Protein AF-A0A822CCF6-F1 (afdb_monomer)

Structure (mmCIF, N/CA/C/O backbone):
data_AF-A0A822CCF6-F1
#
_entry.id   AF-A0A822CCF6-F1
#
loop_
_atom_site.group_PDB
_atom_site.id
_atom_site.type_symbol
_atom_site.label_atom_id
_atom_site.label_alt_id
_atom_site.label_comp_id
_atom_site.label_asym_id
_atom_site.label_entity_id
_atom_site.label_seq_id
_atom_site.pdbx_PDB_ins_code
_atom_s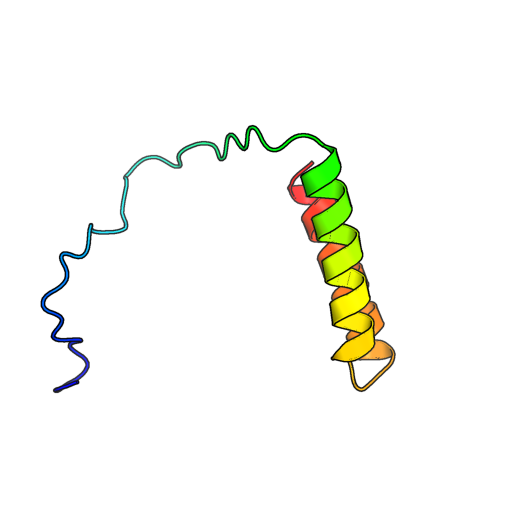ite.Cartn_x
_atom_site.Cartn_y
_atom_site.Cartn_z
_atom_site.occupancy
_atom_site.B_iso_or_equiv
_atom_site.auth_seq_id
_atom_site.auth_comp_id
_atom_site.auth_asym_id
_atom_site.auth_atom_id
_atom_site.pdbx_PDB_model_num
ATOM 1 N N . ASN A 1 1 ? -10.807 -27.354 3.475 1.00 47.53 1 ASN A N 1
ATOM 2 C CA . ASN A 1 1 ? -9.720 -27.156 4.454 1.00 47.53 1 ASN A CA 1
ATOM 3 C C . ASN A 1 1 ? -9.798 -28.307 5.443 1.00 47.53 1 ASN A C 1
ATOM 5 O O . ASN A 1 1 ? -10.736 -28.332 6.227 1.00 47.53 1 ASN A O 1
ATOM 9 N N . SER A 1 2 ? -8.903 -29.290 5.340 1.00 53.84 2 SER A N 1
ATOM 10 C CA . SER A 1 2 ? -8.766 -30.342 6.354 1.00 53.84 2 SER A CA 1
ATOM 11 C C . SER A 1 2 ? -7.333 -30.315 6.867 1.00 53.84 2 SER A C 1
ATOM 13 O O . SER A 1 2 ? -6.404 -30.460 6.073 1.00 53.84 2 SER A O 1
ATOM 15 N N . ASN A 1 3 ? -7.155 -30.125 8.172 1.00 66.00 3 ASN A N 1
ATOM 16 C CA . ASN A 1 3 ? -5.847 -30.158 8.835 1.00 66.00 3 ASN A CA 1
ATOM 17 C C . ASN A 1 3 ? -4.803 -29.192 8.238 1.00 66.00 3 ASN A C 1
ATOM 19 O O . ASN A 1 3 ? -3.632 -29.538 8.123 1.00 66.00 3 ASN A O 1
ATOM 23 N N . GLY A 1 4 ? -5.219 -27.987 7.830 1.00 62.81 4 GLY A N 1
ATOM 24 C CA . GLY A 1 4 ? -4.303 -26.956 7.324 1.00 62.81 4 GLY A CA 1
ATOM 25 C C . GLY A 1 4 ? -3.823 -27.175 5.887 1.00 62.81 4 GLY A C 1
ATOM 26 O O . GLY A 1 4 ? -3.073 -26.355 5.365 1.00 62.81 4 GLY A O 1
ATOM 27 N N . ILE A 1 5 ? -4.290 -28.236 5.222 1.00 61.56 5 ILE A N 1
ATOM 28 C CA . ILE A 1 5 ? -4.001 -28.486 3.812 1.00 61.56 5 ILE A CA 1
ATOM 29 C C . ILE A 1 5 ? -5.153 -27.925 2.973 1.00 61.56 5 ILE A C 1
ATOM 31 O O . ILE A 1 5 ? -6.319 -28.339 3.074 1.00 61.56 5 ILE A O 1
ATOM 35 N N . LEU A 1 6 ? -4.814 -26.941 2.141 1.00 63.75 6 LEU A N 1
ATOM 36 C CA . LEU A 1 6 ? -5.719 -26.350 1.167 1.00 63.75 6 LEU A CA 1
ATOM 37 C C . LEU A 1 6 ? -5.845 -27.308 -0.029 1.00 63.75 6 LEU A C 1
ATOM 39 O O . LEU A 1 6 ? -5.037 -27.294 -0.951 1.00 63.75 6 LEU A O 1
ATOM 43 N N . LEU A 1 7 ? -6.854 -28.178 0.007 1.00 67.19 7 LEU A N 1
ATOM 44 C CA . LEU A 1 7 ? -7.200 -29.042 -1.122 1.00 67.19 7 LEU A CA 1
ATOM 45 C C . LEU A 1 7 ? -7.864 -28.188 -2.210 1.00 67.19 7 LEU A C 1
ATOM 47 O O . LEU A 1 7 ? -9.027 -27.810 -2.077 1.00 67.19 7 LEU A O 1
ATOM 51 N N . THR A 1 8 ? -7.118 -27.863 -3.264 1.00 69.25 8 THR A N 1
ATOM 52 C CA . THR A 1 8 ? -7.639 -27.177 -4.454 1.00 69.25 8 THR A CA 1
ATOM 53 C C . THR A 1 8 ? -7.334 -28.016 -5.689 1.00 69.25 8 THR A C 1
ATOM 55 O O . THR A 1 8 ? -6.280 -28.644 -5.762 1.00 69.25 8 THR A O 1
ATOM 58 N N . SER A 1 9 ? -8.230 -28.008 -6.674 1.00 68.00 9 SER A N 1
ATOM 59 C CA . SER A 1 9 ? -8.007 -28.621 -7.991 1.00 68.00 9 SER A CA 1
ATOM 60 C C . SER A 1 9 ? -7.133 -27.762 -8.916 1.00 68.00 9 SER A C 1
ATOM 62 O O . SER A 1 9 ? -6.927 -28.116 -10.075 1.00 68.00 9 SER A O 1
ATOM 64 N N . VAL A 1 10 ? -6.635 -26.623 -8.427 1.00 62.69 10 VAL A N 1
ATOM 65 C CA . VAL A 1 10 ? -5.849 -25.666 -9.202 1.00 62.69 10 VAL A CA 1
ATOM 66 C C . VAL A 1 10 ? -4.368 -25.954 -8.972 1.00 62.69 10 VAL A C 1
ATOM 68 O O . VAL A 1 10 ? -3.897 -26.004 -7.835 1.00 62.69 10 VAL A O 1
ATOM 71 N N . TYR A 1 11 ? -3.623 -26.157 -10.057 1.00 61.53 11 TYR A N 1
ATOM 72 C CA . TYR A 1 11 ? -2.173 -26.338 -10.014 1.00 61.53 11 TYR A CA 1
ATOM 73 C C . TYR A 1 11 ? -1.498 -25.122 -9.361 1.00 61.53 11 TYR A C 1
ATOM 75 O O . TYR A 1 11 ? -1.663 -23.993 -9.820 1.00 61.53 11 TYR A O 1
ATOM 83 N N . HIS A 1 12 ? -0.726 -25.356 -8.300 1.00 58.53 12 HIS A N 1
ATOM 84 C CA . HIS A 1 12 ? 0.081 -24.330 -7.644 1.00 58.53 12 HIS A CA 1
ATOM 85 C C . HIS A 1 12 ? 1.539 -24.494 -8.083 1.00 58.53 12 HIS A C 1
ATOM 87 O O . HIS A 1 12 ? 2.186 -25.482 -7.739 1.00 58.53 12 HIS A O 1
ATOM 93 N N . LYS A 1 13 ? 2.067 -23.522 -8.839 1.00 65.62 13 LYS A N 1
ATOM 94 C CA . LYS A 1 13 ? 3.506 -23.437 -9.126 1.00 65.62 13 LYS A CA 1
ATOM 95 C C . LYS A 1 13 ? 4.235 -23.136 -7.802 1.00 65.62 13 LYS A C 1
ATOM 97 O O . LYS A 1 13 ? 3.874 -22.152 -7.154 1.00 65.62 13 LYS A O 1
ATOM 102 N N . PRO A 1 14 ? 5.231 -23.935 -7.378 1.00 61.12 14 PRO A N 1
ATOM 103 C CA . PRO A 1 14 ? 6.030 -23.629 -6.195 1.00 61.12 14 PRO A CA 1
ATOM 104 C C . PRO A 1 14 ? 6.678 -22.251 -6.363 1.00 61.12 14 PRO A C 1
ATOM 106 O O . PRO A 1 14 ? 7.400 -22.024 -7.329 1.00 61.12 14 PRO A O 1
ATOM 109 N N . ALA A 1 15 ? 6.403 -21.325 -5.444 1.00 59.81 15 ALA A N 1
ATOM 110 C CA . ALA A 1 15 ? 6.834 -19.925 -5.534 1.00 59.81 15 ALA A CA 1
ATOM 111 C C . ALA A 1 15 ? 8.351 -19.709 -5.335 1.00 59.81 15 ALA A C 1
ATOM 113 O O . ALA A 1 15 ? 8.811 -18.572 -5.300 1.00 59.81 15 ALA A O 1
ATOM 114 N N . ALA A 1 16 ? 9.134 -20.778 -5.187 1.00 62.81 16 ALA A N 1
ATOM 115 C CA . ALA A 1 16 ? 10.574 -20.703 -4.994 1.00 62.81 16 ALA A CA 1
ATOM 116 C C . ALA A 1 16 ? 11.297 -20.795 -6.346 1.00 62.81 16 ALA A C 1
ATOM 118 O O . ALA A 1 16 ? 11.879 -21.825 -6.684 1.00 62.81 16 ALA A O 1
ATOM 119 N N . GLU A 1 17 ? 11.249 -19.722 -7.137 1.00 60.91 17 GLU A N 1
ATOM 120 C CA . GLU A 1 17 ? 12.252 -19.541 -8.189 1.00 60.91 17 GLU A CA 1
ATOM 121 C C . GLU A 1 17 ? 13.596 -19.188 -7.513 1.00 60.91 17 GLU A C 1
ATOM 123 O O . GLU A 1 17 ? 13.628 -18.303 -6.657 1.00 60.91 17 GLU A O 1
ATOM 128 N N . PRO A 1 18 ? 14.710 -19.881 -7.828 1.00 65.94 18 PRO A N 1
ATOM 129 C CA . PRO A 1 18 ? 15.997 -19.702 -7.140 1.00 65.94 18 PRO A CA 1
ATOM 130 C C . PRO A 1 18 ? 16.723 -18.401 -7.516 1.00 65.94 18 PRO A C 1
ATOM 132 O O . PRO A 1 18 ? 17.812 -18.126 -7.017 1.00 65.94 18 PRO A O 1
ATOM 135 N N . TYR A 1 19 ? 16.134 -17.605 -8.401 1.00 61.66 19 TYR A N 1
ATOM 136 C CA . TYR A 1 19 ? 16.651 -16.330 -8.864 1.00 61.66 19 TYR A CA 1
ATOM 137 C C . TYR A 1 19 ? 15.618 -15.248 -8.568 1.00 61.66 19 TYR A C 1
ATOM 139 O O . TYR A 1 19 ? 14.449 -15.366 -8.932 1.00 61.66 19 TYR A O 1
ATOM 147 N N . VAL A 1 20 ? 16.070 -14.172 -7.922 1.00 62.84 20 VAL A N 1
ATOM 148 C CA . VAL A 1 20 ? 15.297 -12.934 -7.824 1.00 62.84 20 VAL A CA 1
ATOM 149 C C . VAL A 1 20 ? 15.210 -12.371 -9.236 1.00 62.84 20 VAL A C 1
ATOM 151 O O . VAL A 1 20 ? 16.185 -11.826 -9.754 1.00 62.84 20 VAL A O 1
ATOM 154 N N . VAL A 1 21 ? 14.065 -12.554 -9.888 1.00 55.59 21 VAL A N 1
ATOM 155 C CA . VAL A 1 21 ? 13.804 -11.911 -11.173 1.00 55.59 21 VAL A CA 1
ATOM 156 C C . VAL A 1 21 ? 13.778 -10.403 -10.909 1.00 55.59 21 VAL A C 1
ATOM 158 O O . VAL A 1 21 ? 13.009 -9.964 -10.048 1.00 55.59 21 VAL A O 1
ATOM 161 N N . PRO A 1 22 ? 14.610 -9.595 -11.590 1.00 54.00 22 PRO A N 1
ATOM 162 C CA . PRO A 1 22 ? 14.498 -8.155 -11.471 1.00 54.00 22 PRO A CA 1
ATOM 163 C C . PRO A 1 22 ? 13.087 -7.763 -11.899 1.00 54.00 22 PRO A C 1
ATOM 165 O O . PRO A 1 22 ? 12.618 -8.156 -12.968 1.00 54.00 22 PRO A O 1
ATOM 168 N N . PHE A 1 23 ? 12.390 -7.019 -11.045 1.00 50.12 23 PHE A N 1
ATOM 169 C CA . PHE A 1 23 ? 11.082 -6.474 -11.375 1.00 50.12 23 PHE A CA 1
ATOM 170 C C . PHE A 1 23 ? 11.267 -5.389 -12.443 1.00 50.12 23 PHE A C 1
ATOM 172 O O . PHE A 1 23 ? 11.470 -4.218 -12.133 1.00 50.12 23 PHE A O 1
ATOM 179 N N . ILE A 1 24 ? 11.254 -5.791 -13.714 1.00 51.03 24 ILE A N 1
ATOM 180 C CA . ILE A 1 24 ? 11.256 -4.876 -14.855 1.00 51.03 24 ILE A CA 1
ATOM 181 C C . ILE A 1 24 ? 9.797 -4.613 -15.192 1.00 51.03 24 ILE A C 1
ATOM 183 O O . ILE A 1 24 ? 9.141 -5.371 -15.903 1.00 51.03 24 ILE A O 1
ATOM 187 N N . SER A 1 25 ? 9.265 -3.557 -14.596 1.00 55.06 25 SER A N 1
ATOM 188 C CA . SER A 1 25 ? 7.936 -3.076 -14.916 1.00 55.06 25 SER A CA 1
ATOM 189 C C . SER A 1 25 ? 8.042 -2.053 -16.034 1.00 55.06 25 SER A C 1
ATOM 191 O O . SER A 1 25 ?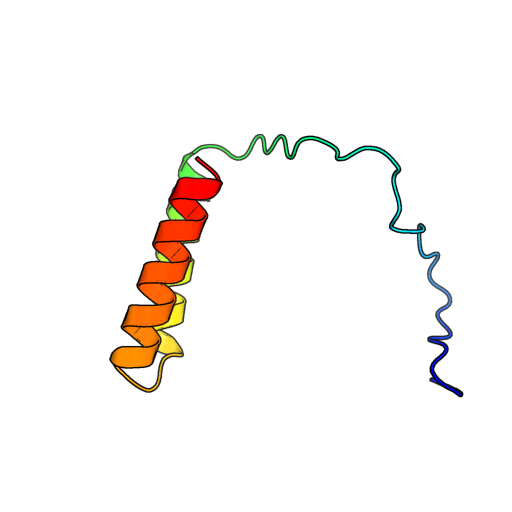 8.476 -0.927 -15.810 1.00 55.06 25 SER A O 1
ATOM 193 N N . ASP A 1 26 ? 7.599 -2.433 -17.232 1.00 58.81 26 ASP A N 1
ATOM 194 C CA . ASP A 1 26 ? 7.439 -1.543 -18.392 1.00 58.81 26 ASP A CA 1
ATOM 195 C C . ASP A 1 26 ? 6.230 -0.599 -18.218 1.00 58.81 26 ASP A C 1
ATOM 197 O O . ASP A 1 26 ? 5.598 -0.144 -19.173 1.00 58.81 26 ASP A O 1
ATOM 201 N N . HIS A 1 27 ? 5.829 -0.341 -16.969 1.00 59.88 27 HIS A N 1
ATOM 202 C CA . HIS A 1 27 ? 4.731 0.555 -16.685 1.00 59.88 27 HIS A CA 1
ATOM 203 C C . HIS A 1 27 ? 5.178 1.986 -16.974 1.00 59.88 27 HIS A C 1
ATOM 205 O O . HIS A 1 27 ? 6.106 2.496 -16.341 1.00 59.88 27 HIS A O 1
ATOM 211 N N . PRO A 1 28 ? 4.512 2.672 -17.915 1.00 60.66 28 PRO A N 1
ATOM 212 C CA . PRO A 1 28 ? 4.840 4.050 -18.214 1.00 60.66 28 PRO A CA 1
ATOM 213 C C . PRO A 1 28 ? 4.711 4.890 -16.942 1.00 60.66 28 PRO A C 1
ATOM 215 O O . PRO A 1 28 ? 3.805 4.689 -16.135 1.00 60.66 28 PRO A O 1
ATOM 218 N N . ARG A 1 29 ? 5.619 5.856 -16.770 1.00 60.81 29 ARG A N 1
ATOM 219 C CA . ARG A 1 29 ? 5.777 6.703 -15.570 1.00 60.81 29 ARG A CA 1
ATOM 220 C C . ARG A 1 29 ? 4.458 7.268 -15.013 1.00 60.81 29 ARG A C 1
ATOM 222 O O . ARG A 1 29 ? 4.342 7.489 -13.811 1.00 60.81 29 ARG A O 1
ATOM 229 N N . HIS A 1 30 ? 3.452 7.462 -15.870 1.00 61.47 30 HIS A N 1
ATOM 230 C CA . HIS A 1 30 ? 2.109 7.891 -15.478 1.00 61.47 30 HIS A CA 1
ATOM 231 C C . HIS A 1 30 ? 1.375 6.888 -14.566 1.00 61.47 30 HIS A C 1
ATOM 233 O O . HIS A 1 30 ? 0.653 7.308 -13.667 1.00 61.47 30 HIS A O 1
ATOM 239 N N . VAL A 1 31 ? 1.576 5.578 -14.740 1.00 61.56 31 VAL A N 1
ATOM 240 C CA . VAL A 1 31 ? 1.004 4.534 -13.872 1.00 61.56 31 VAL A CA 1
ATOM 241 C C . VAL A 1 31 ? 1.602 4.641 -12.476 1.00 61.56 31 VAL A C 1
ATOM 243 O O . VAL A 1 31 ? 0.870 4.622 -11.492 1.00 61.56 31 VAL A O 1
ATOM 246 N N . PHE A 1 32 ? 2.918 4.840 -12.386 1.00 66.50 32 PHE A N 1
ATOM 247 C CA . PHE A 1 32 ? 3.610 5.000 -11.108 1.00 66.50 32 PHE A CA 1
ATOM 248 C C . PHE A 1 32 ? 3.097 6.226 -10.338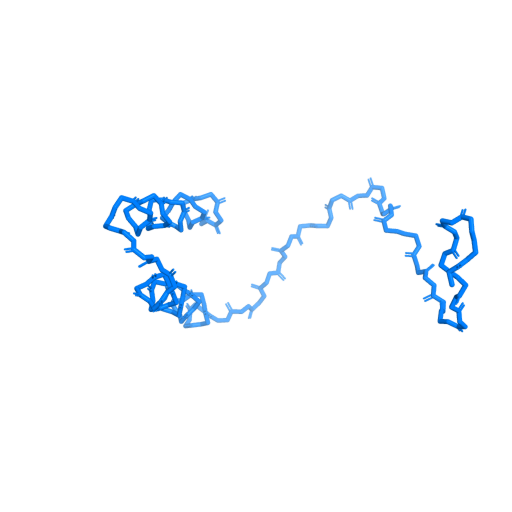 1.00 66.50 32 PHE A C 1
ATOM 250 O O . PHE A 1 32 ? 2.792 6.134 -9.153 1.00 66.50 32 PHE A O 1
ATOM 257 N N . ILE A 1 33 ? 2.893 7.353 -11.029 1.00 69.38 33 ILE A N 1
ATOM 258 C CA . ILE A 1 33 ? 2.315 8.573 -10.440 1.00 69.38 33 ILE A CA 1
ATOM 259 C C . ILE A 1 33 ? 0.882 8.328 -9.939 1.00 69.38 33 ILE A C 1
ATOM 261 O O . ILE A 1 33 ? 0.538 8.729 -8.825 1.00 69.38 33 ILE A O 1
ATOM 265 N N . ASN A 1 34 ? 0.060 7.626 -10.721 1.00 77.25 34 ASN A N 1
ATOM 266 C CA . ASN A 1 34 ? -1.321 7.327 -10.343 1.00 77.25 34 ASN A CA 1
ATOM 267 C C . ASN A 1 34 ? -1.404 6.394 -9.127 1.00 77.25 34 ASN A C 1
ATOM 269 O O . ASN A 1 34 ? -2.289 6.564 -8.286 1.00 77.25 34 ASN A O 1
ATOM 273 N N . VAL A 1 35 ? -0.474 5.443 -8.988 1.00 79.56 35 VAL A N 1
ATOM 274 C CA . VAL A 1 35 ? -0.392 4.565 -7.811 1.00 79.56 35 VAL A CA 1
ATOM 275 C C . VAL A 1 35 ? -0.168 5.389 -6.543 1.00 79.56 35 VAL A C 1
ATOM 277 O O . VAL A 1 35 ? -0.872 5.176 -5.557 1.00 79.56 35 VAL A O 1
ATOM 280 N N . ILE A 1 36 ? 0.721 6.385 -6.569 1.00 80.56 36 ILE A N 1
ATOM 281 C CA . ILE A 1 36 ? 0.979 7.272 -5.419 1.00 80.56 36 ILE A CA 1
ATOM 282 C C . ILE A 1 36 ? -0.286 8.021 -5.013 1.00 80.56 36 ILE A C 1
ATOM 284 O O . ILE A 1 36 ? -0.696 7.989 -3.852 1.00 80.56 36 ILE A O 1
ATOM 288 N N . GLN A 1 37 ? -0.919 8.686 -5.981 1.00 83.19 37 GLN A N 1
ATOM 289 C CA . GLN A 1 37 ? -2.104 9.503 -5.734 1.00 83.19 37 GLN A CA 1
ATOM 290 C C . GLN A 1 37 ? -3.259 8.659 -5.193 1.00 83.19 37 GLN A C 1
ATOM 292 O O . GLN A 1 37 ? -3.918 9.047 -4.230 1.00 83.19 37 GLN A O 1
ATOM 297 N N . THR A 1 38 ? -3.452 7.467 -5.758 1.00 86.31 38 THR A N 1
ATOM 298 C CA . THR A 1 38 ? -4.480 6.524 -5.305 1.00 86.31 38 THR A CA 1
ATOM 299 C C . THR A 1 38 ? -4.190 6.024 -3.890 1.00 86.31 38 THR A C 1
ATOM 301 O O . THR A 1 38 ? -5.107 5.916 -3.079 1.00 86.31 38 THR A O 1
ATOM 304 N N . SER A 1 39 ? -2.920 5.766 -3.565 1.00 85.88 39 SER A N 1
ATOM 305 C CA . SER A 1 39 ? -2.494 5.315 -2.233 1.00 85.88 39 SER A CA 1
ATOM 306 C C . SER A 1 39 ? -2.744 6.385 -1.169 1.00 85.88 39 SER A C 1
ATOM 308 O O . SER A 1 39 ? -3.301 6.090 -0.115 1.00 85.88 39 SER A O 1
ATOM 310 N N . LEU A 1 40 ? -2.418 7.646 -1.465 1.00 87.44 40 LEU A N 1
ATOM 311 C CA . LEU A 1 40 ? -2.677 8.771 -0.564 1.00 87.44 40 LEU A CA 1
ATOM 312 C C . LEU A 1 40 ? -4.178 9.036 -0.395 1.00 87.44 40 LEU A C 1
ATOM 314 O O . LEU A 1 40 ? -4.649 9.191 0.729 1.00 87.44 40 LEU A O 1
ATOM 318 N N . ALA A 1 41 ? -4.952 9.028 -1.485 1.00 88.94 41 ALA A N 1
ATOM 319 C CA . ALA A 1 41 ? -6.407 9.182 -1.421 1.00 88.94 41 ALA A CA 1
ATOM 320 C C . ALA A 1 41 ? -7.061 8.059 -0.602 1.00 88.94 41 ALA A C 1
ATOM 322 O O . ALA A 1 41 ? -8.018 8.284 0.140 1.00 88.94 41 ALA A O 1
ATOM 323 N N . ARG A 1 42 ? -6.522 6.843 -0.707 1.00 88.81 42 ARG A N 1
ATOM 324 C CA . ARG A 1 42 ? -6.934 5.700 0.098 1.00 88.81 42 ARG A CA 1
ATOM 325 C C . ARG A 1 42 ? -6.615 5.904 1.584 1.00 88.81 42 ARG A C 1
ATOM 327 O O . ARG A 1 42 ? -7.500 5.666 2.403 1.00 88.81 42 ARG A O 1
ATOM 334 N N . ALA A 1 43 ? -5.415 6.374 1.918 1.00 89.69 43 ALA A N 1
ATOM 335 C C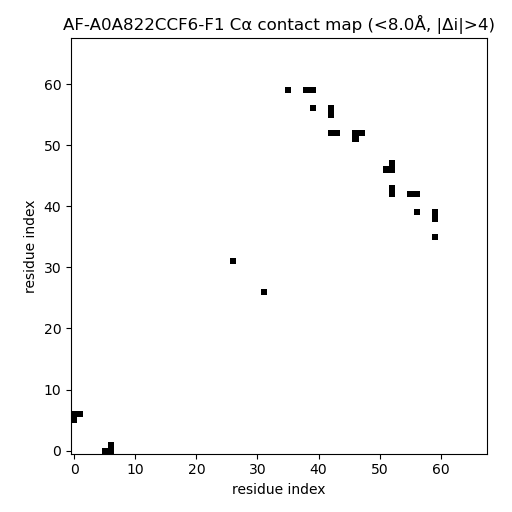A . ALA A 1 43 ? -5.027 6.671 3.297 1.00 89.69 43 ALA A CA 1
ATOM 336 C C . ALA A 1 43 ? -5.960 7.723 3.925 1.00 89.69 43 ALA A C 1
ATOM 338 O O . ALA A 1 43 ? -6.493 7.501 5.006 1.00 89.69 43 ALA A O 1
ATOM 339 N N . VAL A 1 44 ? -6.284 8.808 3.206 1.00 90.19 44 VAL A N 1
ATOM 340 C CA . VAL A 1 44 ? -7.254 9.819 3.684 1.00 90.19 44 VAL A CA 1
ATOM 341 C C . VAL A 1 44 ? -8.616 9.200 4.023 1.00 90.19 44 VAL A C 1
ATOM 343 O O . VAL A 1 44 ? -9.269 9.626 4.971 1.00 90.19 44 VAL A O 1
ATOM 346 N N . ARG A 1 45 ? -9.065 8.199 3.256 1.00 88.62 45 ARG A N 1
ATOM 347 C CA . ARG A 1 45 ? -10.378 7.567 3.453 1.00 88.62 45 ARG A CA 1
ATOM 348 C C . ARG A 1 45 ? -10.412 6.526 4.568 1.00 88.62 45 ARG A C 1
ATOM 350 O O . ARG A 1 45 ? -11.476 6.334 5.148 1.0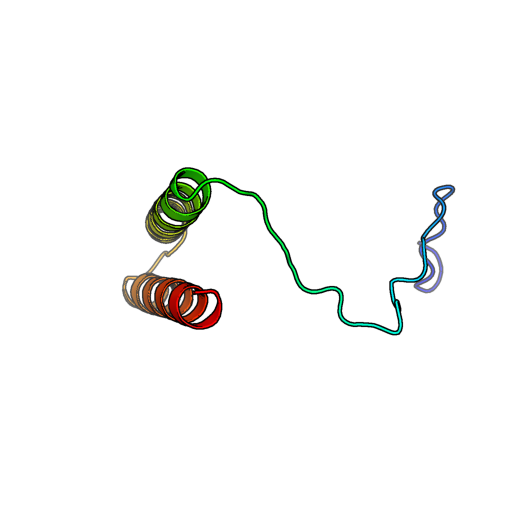0 88.62 45 ARG A O 1
ATOM 357 N N . TYR A 1 46 ? -9.312 5.817 4.816 1.00 88.88 46 TYR A N 1
ATOM 358 C CA . TYR A 1 46 ? -9.289 4.695 5.762 1.00 88.88 46 TYR A CA 1
ATOM 359 C C . TYR A 1 46 ? -8.620 5.015 7.098 1.00 88.88 46 TYR A C 1
ATOM 361 O O . TYR A 1 46 ? -8.898 4.330 8.081 1.00 88.88 46 TYR A O 1
ATOM 369 N N . CYS A 1 47 ? -7.764 6.034 7.171 1.00 90.38 47 CYS A N 1
ATOM 370 C CA . CYS A 1 47 ? -7.155 6.425 8.432 1.00 90.38 47 CYS A CA 1
ATOM 371 C C . CYS A 1 47 ? -8.178 7.160 9.306 1.00 90.38 47 CYS A C 1
ATOM 373 O O . CYS A 1 47 ? -8.584 8.280 9.010 1.00 90.38 47 CYS A O 1
ATOM 375 N N . SER A 1 48 ? -8.555 6.543 10.425 1.00 89.75 48 SER A N 1
ATOM 376 C CA . SER A 1 48 ? -9.468 7.149 11.404 1.00 89.75 48 SER A CA 1
ATOM 377 C C . SER A 1 48 ? -8.814 8.239 12.260 1.00 89.75 48 SER A C 1
ATOM 379 O O . SER A 1 48 ? -9.516 8.980 12.943 1.00 89.75 48 SER A O 1
ATOM 381 N N . THR A 1 49 ? -7.479 8.333 12.258 1.00 93.31 49 THR A N 1
ATOM 382 C CA . THR A 1 49 ? -6.720 9.345 13.006 1.00 93.31 49 THR A CA 1
ATOM 383 C C . THR A 1 49 ? -5.659 10.003 12.132 1.00 93.31 49 THR A C 1
ATOM 385 O O . THR A 1 49 ? -5.133 9.408 11.187 1.00 93.31 49 THR A O 1
ATOM 388 N N . LEU A 1 50 ? -5.310 11.242 12.485 1.00 90.31 50 LEU A N 1
ATOM 389 C CA . LEU A 1 50 ? -4.273 12.002 11.791 1.00 90.31 50 LEU A CA 1
ATOM 390 C C . LEU A 1 50 ? -2.890 11.345 11.930 1.00 90.31 50 LEU A C 1
ATOM 392 O O . LEU A 1 50 ? -2.089 11.392 11.002 1.00 90.31 50 LEU A O 1
ATOM 396 N N . GLU A 1 51 ? -2.603 10.700 13.063 1.00 92.81 51 GLU A N 1
ATOM 397 C CA . GLU A 1 51 ? -1.338 9.981 13.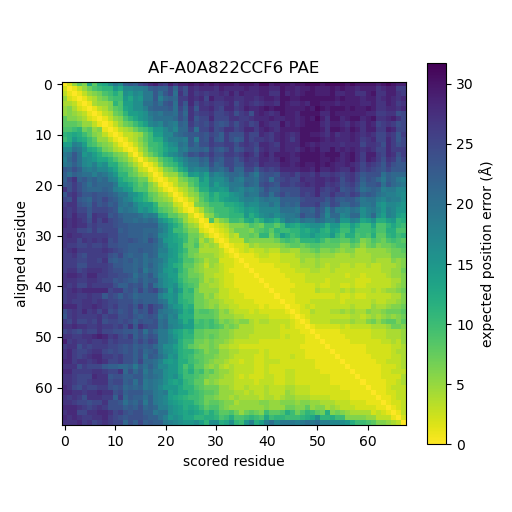257 1.00 92.81 51 GLU A CA 1
ATOM 398 C C . GLU A 1 51 ? -1.231 8.756 12.350 1.00 92.81 51 GLU A C 1
ATOM 400 O O . GLU A 1 51 ? -0.176 8.544 11.751 1.00 92.81 51 GLU A O 1
ATOM 405 N N . ALA A 1 52 ? -2.320 7.993 12.194 1.00 87.62 52 ALA A N 1
ATOM 406 C CA . ALA A 1 52 ? -2.365 6.859 11.276 1.00 87.62 52 ALA A CA 1
ATOM 407 C C . ALA A 1 52 ? -2.148 7.317 9.828 1.00 87.62 52 ALA A C 1
ATOM 409 O O . ALA A 1 52 ? -1.332 6.736 9.115 1.00 87.62 52 ALA A O 1
ATOM 410 N N . PHE A 1 53 ? -2.784 8.426 9.437 1.00 92.56 53 PHE A N 1
ATOM 411 C CA . PHE A 1 53 ? -2.575 9.033 8.12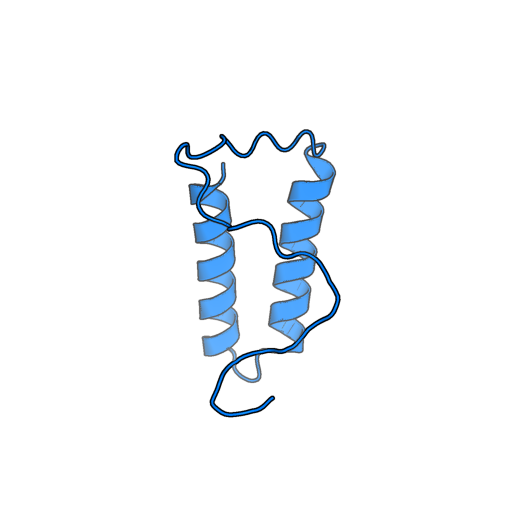5 1.00 92.56 53 PHE A CA 1
ATOM 412 C C . PHE A 1 53 ? -1.119 9.462 7.911 1.00 92.56 53 PHE A C 1
ATOM 414 O O . PHE A 1 53 ? -0.511 9.115 6.902 1.00 92.56 53 PHE A O 1
ATOM 421 N N . ASN A 1 54 ? -0.526 10.168 8.876 1.00 91.00 54 ASN A N 1
ATOM 422 C CA . ASN A 1 54 ? 0.861 10.624 8.786 1.00 91.00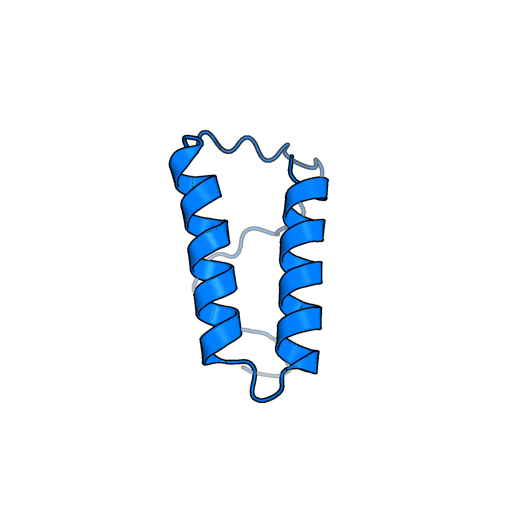 54 ASN A CA 1
ATOM 423 C C . ASN A 1 54 ? 1.854 9.456 8.710 1.00 91.00 54 ASN A C 1
ATOM 425 O O . ASN A 1 54 ? 2.868 9.546 8.013 1.00 91.00 54 ASN A O 1
ATOM 429 N N . HIS A 1 55 ? 1.581 8.364 9.425 1.00 91.06 55 HIS A N 1
ATOM 430 C CA . HIS A 1 55 ? 2.384 7.150 9.352 1.00 91.06 55 HIS A CA 1
ATOM 431 C C . HIS A 1 55 ? 2.295 6.510 7.961 1.00 91.06 55 HIS A C 1
ATOM 433 O O . HIS A 1 55 ? 3.325 6.230 7.348 1.00 91.06 55 HIS A O 1
ATOM 439 N N . GLU A 1 56 ? 1.081 6.351 7.431 1.00 89.06 56 GLU A N 1
ATOM 440 C CA . GLU A 1 56 ? 0.843 5.753 6.117 1.00 89.06 56 GLU A CA 1
ATOM 441 C C . GLU A 1 56 ? 1.413 6.619 4.983 1.00 89.06 56 GLU A C 1
ATOM 443 O O . GLU A 1 56 ? 2.056 6.106 4.069 1.00 89.06 56 GLU A O 1
ATOM 448 N N . GLN A 1 57 ? 1.310 7.946 5.091 1.00 89.88 57 GLN A N 1
ATOM 449 C CA . GLN A 1 57 ? 1.941 8.884 4.164 1.00 89.88 57 GLN A CA 1
ATOM 450 C C . GLN A 1 57 ? 3.469 8.717 4.131 1.00 89.88 57 GLN A C 1
ATOM 452 O O . GLN A 1 57 ? 4.052 8.643 3.048 1.00 89.88 57 GLN A O 1
ATOM 457 N N . ARG A 1 58 ? 4.130 8.643 5.295 1.00 89.06 58 ARG A N 1
ATOM 458 C CA . ARG A 1 58 ? 5.589 8.433 5.375 1.00 89.06 58 ARG A CA 1
ATOM 459 C C . ARG A 1 58 ? 5.994 7.077 4.810 1.00 89.06 58 ARG A C 1
ATOM 461 O O . ARG A 1 58 ? 7.007 6.990 4.121 1.00 89.06 58 ARG A O 1
ATOM 468 N N . TYR A 1 59 ? 5.201 6.041 5.079 1.00 88.50 59 TYR A N 1
ATOM 469 C CA . TYR A 1 59 ? 5.418 4.707 4.533 1.00 88.50 59 TYR A CA 1
ATOM 470 C C . TYR A 1 59 ? 5.361 4.720 3.001 1.00 88.50 59 TYR A C 1
ATOM 472 O O . TYR A 1 59 ? 6.318 4.296 2.361 1.00 88.50 59 TYR A O 1
ATOM 480 N N . ILE A 1 60 ? 4.313 5.312 2.413 1.00 86.12 60 ILE A N 1
ATOM 481 C CA . ILE A 1 60 ? 4.177 5.467 0.956 1.00 86.12 60 ILE A CA 1
ATOM 482 C C . ILE A 1 60 ? 5.381 6.223 0.376 1.00 86.12 60 ILE A C 1
ATOM 484 O O . ILE A 1 60 ? 5.958 5.788 -0.616 1.00 86.12 60 ILE A O 1
ATOM 488 N N . GLN A 1 61 ? 5.804 7.326 1.001 1.00 83.06 61 GLN A N 1
ATOM 489 C CA . GLN A 1 61 ? 6.967 8.102 0.554 1.00 83.06 61 GLN A CA 1
ATOM 490 C C . GLN A 1 61 ? 8.275 7.296 0.590 1.00 83.06 61 GLN A C 1
ATOM 492 O O . GLN A 1 61 ? 9.044 7.342 -0.368 1.00 83.06 61 GLN A O 1
ATOM 497 N N . LEU A 1 62 ? 8.517 6.530 1.657 1.00 83.25 62 LEU A N 1
ATOM 498 C CA . LEU A 1 62 ? 9.677 5.640 1.763 1.00 83.25 62 LEU A CA 1
ATOM 499 C C . LEU A 1 62 ? 9.646 4.551 0.694 1.00 83.25 62 LEU A C 1
ATOM 501 O O . LEU A 1 62 ? 10.648 4.324 0.024 1.00 83.25 62 LEU A O 1
ATOM 505 N N . THR A 1 63 ? 8.496 3.908 0.491 1.00 78.62 63 THR A N 1
ATOM 506 C CA . THR A 1 63 ? 8.328 2.895 -0.554 1.00 78.62 63 THR A CA 1
ATOM 507 C C . THR A 1 63 ? 8.659 3.460 -1.933 1.00 78.62 63 THR A C 1
ATOM 509 O O . THR A 1 63 ? 9.272 2.767 -2.735 1.00 78.62 63 THR A O 1
ATOM 512 N N . LEU A 1 64 ? 8.326 4.719 -2.215 1.00 74.25 64 LEU A N 1
ATOM 513 C CA . LEU A 1 64 ? 8.684 5.352 -3.486 1.00 74.25 64 LEU A CA 1
ATOM 514 C C . LEU A 1 64 ? 10.177 5.616 -3.627 1.00 74.25 64 LEU A C 1
ATOM 516 O O . LEU A 1 64 ? 10.712 5.412 -4.708 1.00 74.25 64 LEU A O 1
ATOM 520 N N . LEU A 1 65 ? 10.845 6.035 -2.551 1.00 76.25 65 LEU A N 1
ATOM 521 C CA . LEU A 1 65 ? 12.296 6.232 -2.552 1.00 76.25 65 LEU A CA 1
ATOM 522 C C . LEU A 1 65 ? 13.055 4.914 -2.751 1.00 76.25 65 LEU A C 1
ATOM 524 O O . LEU A 1 65 ? 14.068 4.902 -3.436 1.00 76.25 65 LEU A O 1
ATOM 528 N N . TYR A 1 66 ? 12.568 3.812 -2.174 1.00 67.56 66 TYR A N 1
ATOM 529 C CA . TYR A 1 66 ? 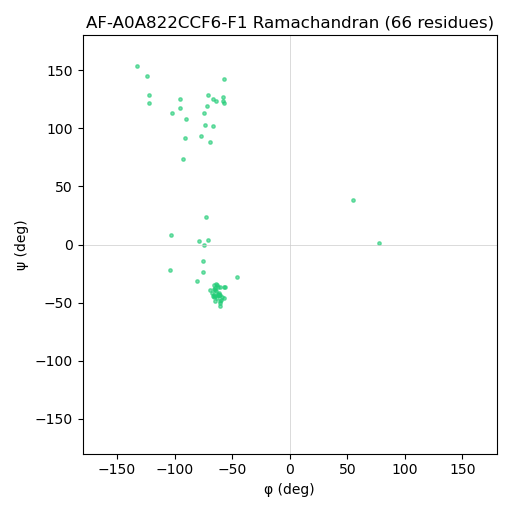13.192 2.492 -2.322 1.00 67.56 66 TYR A CA 1
ATOM 530 C C . TYR A 1 66 ? 12.941 1.830 -3.683 1.00 67.56 66 TYR A C 1
ATOM 532 O O . TYR A 1 66 ? 13.710 0.955 -4.068 1.00 67.56 66 TYR A O 1
ATOM 540 N N . ASN A 1 67 ? 11.870 2.209 -4.384 1.00 61.81 67 ASN A N 1
ATOM 541 C CA . ASN A 1 67 ? 11.507 1.661 -5.698 1.00 61.81 67 ASN A CA 1
ATOM 542 C C . ASN A 1 67 ? 11.849 2.608 -6.868 1.00 61.81 67 ASN A C 1
ATOM 544 O O . ASN A 1 67 ? 11.398 2.362 -7.988 1.00 61.81 67 ASN A O 1
ATOM 548 N N . GLY A 1 68 ? 12.562 3.705 -6.595 1.00 53.97 68 GLY A N 1
ATOM 549 C CA . GLY A 1 68 ? 13.005 4.698 -7.577 1.00 53.97 68 GLY A CA 1
ATOM 550 C C . GLY A 1 68 ? 14.396 4.426 -8.126 1.00 53.97 68 GLY A C 1
ATOM 551 O O . GLY A 1 68 ? 15.222 3.848 -7.387 1.00 53.97 68 GLY A O 1
#

Nearest PDB structures (foldseek):
  7kvb-assembly1_a  TM=3.925E-01  e=8.342E+00  Murray Valley encephalitis virus

InterPro domains:
  IPR058912 Helix-turn-helix domain, animal [PF26215] (19-68)

Solvent-accessible surface area (backbone atoms only — not comparable to full-atom values): 4486 Å² total; per-residue (Å²): 121,62,95,88,44,81,84,64,98,64,90,77,78,77,88,77,65,99,60,86,73,77,88,79,71,90,65,56,70,67,56,60,53,49,50,52,55,52,51,52,57,47,36,68,73,68,39,92,43,71,67,54,31,52,50,51,51,52,48,54,54,50,55,49,64,74,74,101

Organism: NCBI:txid392032

Foldseek 3Di:
DPPPDDDDPDDDDPPDDVDDDPPPDPDPVVVVVVVLVVQLVVLVVPPPDPVSSVVSNVVSVVVVVVVD

Radius of gyration: 18.18 Å; Cα contacts (8 Å, |Δi|>4): 15; chains: 1; bounding box: 27×42×32 Å

Mean predicted aligned error: 14.79 Å

pLDDT: mean 73.0, std 13.86, range [47.53, 93.31]

Secondary structure (DSSP, 8-state):
-BTTB---SS----S--SS---------HHHHHHHHHHHHHHHHHH-SSHHHHHHHHHHHHHHHHHT-

Sequence (68 aa):
NSNGILLTSVYHKPAAEPYVVPFISDHPRHVFINVIQTSLARAVRYCSTLEAFNHEQRYIQLTLLYNG